Protein AF-A0A0A2F5P6-F1 (afdb_monomer)

Secondary structure (DSSP, 8-state):
-HHHHHHHHHHHHHHHTTT-S-HHHHHHHHHHHHHHHHHHHHHHHHIIIII---TTTTSTTSHHHHHHHHHHHHHHHHHHHHHHH--HHHIIIIIHHHHTT-GGGG-HHHHHHHHHHHHHHHHHH-

Organism: NCBI:txid111105

Structure (mmCIF, N/CA/C/O backbone):
data_AF-A0A0A2F5P6-F1
#
_entry.id   AF-A0A0A2F5P6-F1
#
loop_
_atom_site.group_PDB
_atom_site.id
_atom_site.type_symbol
_atom_site.label_atom_id
_atom_site.label_alt_id
_atom_site.label_comp_id
_atom_site.label_asym_id
_atom_site.label_entity_id
_atom_site.label_seq_id
_atom_site.pdbx_PDB_ins_code
_atom_site.Cartn_x
_atom_site.Cartn_y
_atom_site.Cartn_z
_atom_site.occupancy
_atom_site.B_iso_or_equiv
_atom_site.auth_seq_id
_atom_site.auth_comp_id
_atom_site.auth_asym_id
_atom_site.auth_atom_id
_atom_site.pdbx_PDB_model_num
ATOM 1 N N . MET A 1 1 ? -13.203 2.856 -4.573 1.00 58.22 1 MET A N 1
ATOM 2 C CA . MET A 1 1 ? -12.033 2.564 -3.707 1.00 58.22 1 MET A CA 1
ATOM 3 C C . MET A 1 1 ? -12.038 3.264 -2.343 1.00 58.22 1 MET A C 1
ATOM 5 O O . MET A 1 1 ? -11.834 2.561 -1.365 1.00 58.22 1 MET A O 1
ATOM 9 N N . LYS A 1 2 ? -12.298 4.583 -2.218 1.00 64.69 2 LYS A N 1
ATOM 10 C CA . LYS A 1 2 ? -12.203 5.312 -0.922 1.00 64.69 2 LYS A 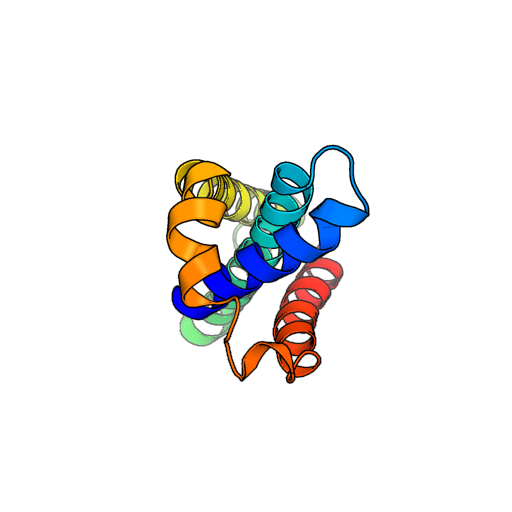CA 1
ATOM 11 C C . LYS A 1 2 ? -12.910 4.616 0.260 1.00 64.69 2 LYS A C 1
ATOM 13 O O . LYS A 1 2 ? -12.250 4.330 1.247 1.00 64.69 2 LYS A O 1
ATOM 18 N N . ARG A 1 3 ? -14.191 4.238 0.117 1.00 75.50 3 ARG A N 1
ATOM 19 C CA . ARG A 1 3 ? -14.954 3.530 1.173 1.00 75.50 3 ARG A CA 1
ATOM 20 C C . ARG A 1 3 ? -14.368 2.163 1.560 1.00 75.50 3 ARG A C 1
ATOM 22 O O . ARG A 1 3 ? -14.520 1.755 2.703 1.00 75.50 3 ARG A O 1
ATOM 29 N N . LEU A 1 4 ? -13.733 1.462 0.618 1.00 76.88 4 LEU A N 1
ATOM 30 C CA . LEU A 1 4 ? -13.140 0.144 0.855 1.00 76.88 4 LEU A CA 1
ATOM 31 C C . LEU A 1 4 ? -11.825 0.272 1.631 1.00 76.88 4 LEU A C 1
ATOM 33 O O . LEU A 1 4 ? -11.624 -0.453 2.594 1.00 76.88 4 LEU A O 1
ATOM 37 N N . ILE A 1 5 ? -10.980 1.244 1.272 1.00 79.81 5 ILE A N 1
ATOM 38 C CA . ILE A 1 5 ? -9.739 1.539 2.006 1.00 79.81 5 ILE A CA 1
ATOM 39 C C . ILE A 1 5 ? -10.064 2.057 3.414 1.00 79.81 5 ILE A C 1
ATOM 41 O O . ILE A 1 5 ? -9.478 1.581 4.377 1.00 79.81 5 ILE A O 1
ATOM 45 N N . ASP A 1 6 ? -11.043 2.961 3.550 1.00 84.31 6 ASP A N 1
ATOM 46 C CA . ASP A 1 6 ? -11.521 3.453 4.852 1.00 84.31 6 ASP A CA 1
ATOM 47 C C . ASP A 1 6 ? -11.985 2.297 5.759 1.00 84.31 6 ASP A C 1
ATOM 49 O O . ASP A 1 6 ? -11.660 2.249 6.945 1.00 84.31 6 ASP A O 1
ATOM 53 N N . TYR A 1 7 ? -12.714 1.334 5.185 1.00 82.88 7 TYR A N 1
ATOM 54 C CA . TYR A 1 7 ? -13.159 0.136 5.892 1.00 82.88 7 TYR A CA 1
ATOM 55 C C . TYR A 1 7 ? -11.990 -0.780 6.291 1.00 82.88 7 TYR A C 1
ATOM 57 O O . TYR A 1 7 ? -11.956 -1.257 7.424 1.00 82.88 7 TYR A O 1
ATOM 65 N N . ILE A 1 8 ? -11.021 -1.002 5.394 1.00 81.94 8 ILE A N 1
ATOM 66 C CA . ILE A 1 8 ? -9.819 -1.802 5.676 1.00 81.94 8 ILE A CA 1
ATOM 67 C C . ILE A 1 8 ? -9.015 -1.176 6.822 1.00 81.94 8 ILE A C 1
ATOM 69 O O . ILE A 1 8 ? -8.694 -1.879 7.777 1.00 81.94 8 ILE A O 1
ATOM 73 N N . VAL A 1 9 ? -8.761 0.138 6.785 1.00 84.94 9 VAL A N 1
ATOM 74 C CA . VAL A 1 9 ? -8.038 0.857 7.851 1.00 84.94 9 VAL A CA 1
ATOM 75 C C . VAL A 1 9 ? -8.750 0.707 9.190 1.00 84.94 9 VAL A C 1
ATOM 77 O O . VAL A 1 9 ? -8.115 0.355 10.180 1.00 84.94 9 VAL A O 1
ATOM 80 N N . TYR A 1 10 ? -10.069 0.923 9.224 1.00 86.62 10 TYR A N 1
ATOM 81 C CA . TYR A 1 10 ? -10.864 0.756 10.440 1.00 86.62 10 TYR A CA 1
ATOM 82 C C . TYR A 1 10 ? -10.760 -0.668 11.005 1.00 86.62 10 TYR A C 1
ATOM 84 O O . TYR A 1 10 ? -10.514 -0.851 12.197 1.00 86.62 10 TYR A O 1
ATOM 92 N N . ARG A 1 11 ? -10.904 -1.688 10.150 1.00 83.50 11 ARG A N 1
ATOM 93 C CA . ARG A 1 11 ? -10.817 -3.095 10.565 1.00 83.50 11 ARG A CA 1
ATOM 94 C C . ARG A 1 11 ? -9.434 -3.458 11.084 1.00 83.50 11 ARG A C 1
ATOM 96 O O . ARG A 1 11 ? -9.351 -4.118 12.114 1.00 83.50 11 ARG A O 1
ATOM 103 N N . LEU A 1 12 ? -8.377 -3.036 10.395 1.00 83.62 12 LEU A N 1
ATOM 104 C CA . LEU A 1 12 ? -7.001 -3.284 10.818 1.00 83.62 12 LEU A CA 1
ATOM 105 C C . LEU A 1 12 ? -6.709 -2.592 12.143 1.00 83.62 12 LEU A C 1
ATOM 107 O O . LEU A 1 12 ? -6.215 -3.242 13.054 1.00 83.62 12 LEU A O 1
ATOM 111 N N . TYR A 1 13 ? -7.088 -1.320 12.288 1.00 85.62 13 TYR A N 1
ATOM 112 C CA . TYR A 1 13 ? -6.917 -0.589 13.541 1.00 85.62 13 TYR A CA 1
ATOM 113 C C . TYR A 1 13 ? -7.623 -1.304 14.697 1.00 85.62 13 TYR A C 1
ATOM 115 O O . TYR A 1 13 ? -7.013 -1.520 15.737 1.00 85.62 13 TYR A O 1
ATOM 123 N N . ASN A 1 14 ? -8.865 -1.760 14.502 1.00 84.62 14 ASN A N 1
ATOM 124 C CA . ASN A 1 14 ? -9.596 -2.473 15.548 1.00 84.62 14 ASN A CA 1
ATOM 125 C C . ASN A 1 14 ? -8.982 -3.844 15.891 1.00 84.62 14 ASN A C 1
ATOM 127 O O . ASN A 1 14 ? -9.007 -4.253 17.045 1.00 84.62 14 ASN A O 1
ATOM 131 N N . ILE A 1 15 ? -8.412 -4.555 14.911 1.00 83.31 15 ILE A N 1
ATOM 132 C CA . ILE A 1 15 ? -7.694 -5.819 15.149 1.00 83.31 15 ILE A CA 1
ATOM 133 C C . ILE A 1 15 ? -6.395 -5.565 15.922 1.00 83.31 15 ILE A C 1
ATOM 135 O O . ILE A 1 15 ? -6.128 -6.250 16.908 1.00 83.31 15 ILE A O 1
ATOM 139 N N . TYR A 1 16 ? -5.596 -4.589 15.487 1.00 84.06 16 TYR A N 1
ATOM 140 C CA . TYR A 1 16 ? -4.304 -4.284 16.098 1.00 84.06 16 TYR A CA 1
ATOM 141 C C . TYR A 1 16 ? -4.438 -3.617 17.461 1.00 84.06 16 TYR A C 1
ATOM 143 O O . TYR A 1 16 ? -3.558 -3.794 18.294 1.00 84.06 16 TYR A O 1
ATOM 151 N N . ARG A 1 17 ? -5.551 -2.928 17.748 1.00 84.44 17 ARG A N 1
ATOM 152 C CA . ARG A 1 17 ? -5.812 -2.308 19.060 1.00 84.44 17 ARG A CA 1
ATOM 153 C C . ARG A 1 17 ? -5.717 -3.295 20.226 1.00 84.44 17 ARG A C 1
ATOM 155 O O . ARG A 1 17 ? -5.427 -2.885 21.341 1.00 84.44 17 ARG A O 1
ATOM 162 N N . HIS A 1 18 ? -5.952 -4.580 19.968 1.00 81.00 18 HIS A N 1
ATOM 163 C CA . HIS A 1 18 ? -5.885 -5.644 20.969 1.00 81.00 18 HIS A CA 1
ATOM 164 C C . HIS A 1 18 ? -4.596 -6.477 20.908 1.00 81.00 18 HIS A C 1
ATOM 166 O O . HIS A 1 18 ? -4.462 -7.421 21.680 1.00 81.00 18 HIS A O 1
ATOM 172 N N . LYS A 1 19 ? -3.685 -6.189 19.969 1.00 78.94 19 LYS A N 1
ATOM 173 C CA . LYS A 1 19 ? -2.503 -7.023 19.684 1.00 78.94 19 LYS A CA 1
ATOM 174 C C . LYS A 1 19 ? -1.182 -6.261 19.714 1.00 78.94 19 LYS A C 1
ATOM 176 O O . LYS A 1 19 ? -0.183 -6.849 20.102 1.00 78.94 19 LYS A O 1
ATOM 181 N N . ASP A 1 20 ? -1.187 -4.985 19.332 1.00 82.38 20 ASP A N 1
ATOM 182 C CA . ASP A 1 20 ? 0.019 -4.175 19.186 1.00 82.38 20 ASP A CA 1
ATOM 183 C C . ASP A 1 20 ? -0.002 -2.945 20.104 1.00 82.38 20 ASP A C 1
ATOM 185 O O . ASP A 1 20 ? -1.053 -2.316 20.261 1.00 82.38 20 ASP A O 1
ATOM 189 N N . PRO A 1 21 ? 1.164 -2.517 20.628 1.00 80.94 21 P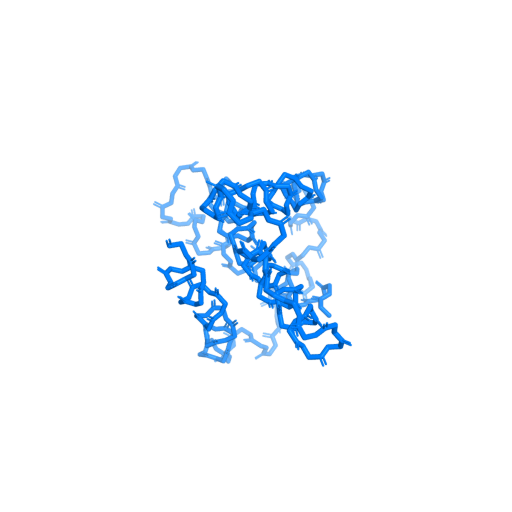RO A N 1
ATOM 190 C CA . PRO A 1 21 ? 1.286 -1.279 21.399 1.00 80.94 21 PRO A CA 1
ATOM 191 C C . PRO A 1 21 ? 1.065 -0.015 20.547 1.00 80.94 21 PRO A C 1
ATOM 193 O O . PRO A 1 21 ? 0.749 1.041 21.088 1.00 80.94 21 PRO A O 1
ATOM 196 N N . ALA A 1 22 ? 1.199 -0.105 19.216 1.00 86.75 22 ALA A N 1
ATOM 197 C CA . ALA A 1 22 ? 1.029 1.011 18.279 1.00 86.75 22 ALA A CA 1
ATOM 198 C C . ALA A 1 22 ? 0.055 0.661 17.129 1.00 86.75 22 ALA A C 1
ATOM 200 O O . ALA A 1 22 ? 0.454 0.577 15.963 1.00 86.75 22 ALA A O 1
ATOM 201 N N . PRO A 1 23 ? -1.250 0.492 17.412 1.00 85.00 23 PRO A N 1
ATOM 202 C CA . PRO A 1 23 ? -2.216 -0.055 16.455 1.00 85.00 23 PRO A CA 1
ATOM 203 C C . PRO A 1 23 ? -2.439 0.823 15.219 1.00 85.00 23 PRO A C 1
ATOM 205 O O . PRO A 1 23 ? -2.705 0.316 14.127 1.00 85.00 23 PRO A O 1
ATOM 208 N N . LEU A 1 24 ? -2.297 2.145 15.364 1.00 86.00 24 LEU A N 1
ATOM 209 C CA . LEU A 1 24 ? -2.354 3.081 14.242 1.00 86.00 24 LEU A CA 1
ATOM 210 C C . LEU A 1 24 ? -1.186 2.864 13.276 1.00 86.00 24 LEU A C 1
ATOM 212 O O . LEU A 1 24 ? -1.394 2.856 12.061 1.00 86.00 24 LEU A O 1
ATOM 216 N N . ALA A 1 25 ? 0.027 2.674 13.801 1.00 84.50 25 ALA A N 1
ATOM 217 C CA . ALA A 1 25 ? 1.217 2.469 12.985 1.00 84.50 25 ALA A CA 1
ATOM 218 C C . ALA A 1 25 ? 1.096 1.166 12.184 1.00 84.50 25 ALA A C 1
ATOM 220 O O . ALA A 1 25 ? 1.247 1.193 10.965 1.00 84.50 25 ALA A O 1
ATOM 221 N N . SER A 1 26 ? 0.695 0.065 12.829 1.00 85.00 26 SER A N 1
ATOM 222 C CA . SER A 1 26 ? 0.475 -1.223 12.158 1.00 85.00 26 SER A CA 1
ATOM 223 C C . SER A 1 26 ? -0.618 -1.141 11.085 1.00 85.00 26 SER A C 1
ATOM 225 O O . SER A 1 26 ? -0.413 -1.556 9.942 1.00 85.00 26 SER A O 1
ATOM 227 N N . ALA A 1 27 ? -1.772 -0.542 11.406 1.00 86.50 27 ALA A N 1
ATOM 228 C CA . ALA A 1 27 ? -2.886 -0.431 10.464 1.00 86.50 27 ALA A CA 1
ATOM 229 C C . ALA A 1 27 ? -2.547 0.444 9.248 1.00 86.50 27 ALA A C 1
ATOM 231 O O . ALA A 1 27 ? -2.898 0.106 8.112 1.00 86.50 27 ALA A O 1
ATOM 232 N N . THR A 1 28 ? -1.859 1.565 9.470 1.00 87.12 28 THR A N 1
ATOM 233 C CA . THR A 1 28 ? -1.447 2.469 8.390 1.00 87.12 28 THR A CA 1
ATOM 234 C C . THR A 1 28 ? -0.338 1.864 7.540 1.00 87.12 28 THR A C 1
ATOM 236 O O . THR A 1 28 ? -0.462 1.905 6.318 1.00 87.12 28 THR A O 1
ATOM 239 N N . ALA A 1 29 ? 0.674 1.231 8.140 1.00 87.19 29 ALA A N 1
ATOM 240 C CA . ALA A 1 29 ? 1.740 0.539 7.417 1.00 87.19 29 ALA A CA 1
ATOM 241 C C . ALA A 1 29 ? 1.184 -0.562 6.508 1.00 87.19 29 ALA A C 1
ATOM 243 O O . ALA A 1 29 ? 1.466 -0.575 5.309 1.00 87.19 29 ALA A O 1
ATOM 244 N N . PHE A 1 30 ? 0.312 -1.426 7.038 1.00 86.06 30 PHE A N 1
ATOM 245 C CA . PHE A 1 30 ? -0.323 -2.465 6.231 1.00 86.06 30 PHE A CA 1
ATOM 246 C C . PHE A 1 30 ? -1.161 -1.857 5.100 1.00 86.06 30 PHE A C 1
ATOM 248 O O . PHE A 1 30 ? -1.061 -2.276 3.951 1.00 86.06 30 PHE A O 1
ATOM 255 N N . THR A 1 31 ? -1.938 -0.810 5.386 1.00 86.94 31 THR A N 1
ATOM 256 C CA . THR A 1 31 ? -2.729 -0.120 4.355 1.00 86.94 31 THR A CA 1
ATOM 257 C C . THR A 1 31 ? -1.847 0.477 3.259 1.00 86.94 31 THR A C 1
ATOM 259 O O . THR A 1 31 ? -2.206 0.392 2.086 1.00 86.94 31 THR A O 1
ATOM 262 N N . ILE A 1 32 ? -0.698 1.059 3.612 1.00 89.00 32 ILE A N 1
ATOM 263 C CA . ILE A 1 32 ? 0.273 1.580 2.644 1.00 89.00 32 ILE A CA 1
ATOM 264 C C . ILE A 1 32 ? 0.755 0.452 1.743 1.00 89.00 32 ILE A C 1
ATOM 266 O O . ILE A 1 32 ? 0.678 0.602 0.530 1.00 89.00 32 ILE A O 1
ATOM 270 N N . ILE A 1 33 ? 1.170 -0.684 2.311 1.00 87.56 33 ILE A N 1
ATOM 271 C CA . ILE A 1 33 ? 1.615 -1.846 1.532 1.00 87.56 33 ILE A CA 1
ATOM 272 C C . ILE A 1 33 ? 0.525 -2.260 0.545 1.00 87.56 33 ILE A C 1
ATOM 274 O O . ILE A 1 33 ? 0.783 -2.296 -0.654 1.00 87.56 33 ILE A O 1
ATOM 278 N N . VAL A 1 34 ? -0.705 -2.490 1.008 1.00 85.38 34 VAL A N 1
ATOM 279 C CA . VAL A 1 34 ? -1.824 -2.919 0.150 1.00 85.38 34 VAL A CA 1
ATOM 280 C C . VAL A 1 34 ? -2.090 -1.934 -0.984 1.00 85.38 34 VAL A C 1
ATOM 282 O O . VAL A 1 34 ? -2.207 -2.321 -2.146 1.00 85.38 34 VAL A O 1
ATOM 285 N N . VAL A 1 35 ? -2.214 -0.651 -0.650 1.00 87.31 35 VAL A N 1
ATOM 286 C CA . VAL A 1 35 ? -2.584 0.379 -1.621 1.00 87.31 35 VAL A CA 1
ATOM 287 C C . VAL A 1 35 ? -1.456 0.589 -2.629 1.00 87.31 35 VAL A C 1
ATOM 289 O O . VAL A 1 35 ? -1.728 0.652 -3.825 1.00 87.31 35 VAL A O 1
ATOM 292 N N . SER A 1 36 ? -0.201 0.631 -2.178 1.00 89.38 36 SER A N 1
ATOM 293 C CA . SER A 1 36 ? 0.967 0.704 -3.060 1.00 89.38 36 SER A CA 1
ATOM 294 C C . SER A 1 36 ? 1.053 -0.512 -3.974 1.00 89.38 36 SER A C 1
ATOM 296 O O . SER A 1 36 ? 1.226 -0.339 -5.173 1.00 89.38 36 SER A O 1
ATOM 298 N N . SER A 1 37 ? 0.839 -1.720 -3.442 1.00 85.94 37 SER A N 1
ATOM 299 C CA . SER A 1 37 ? 0.802 -2.964 -4.226 1.00 85.94 37 SER A CA 1
ATOM 300 C C . SER A 1 37 ? -0.199 -2.877 -5.370 1.00 85.94 37 SER A C 1
ATOM 302 O O . SER A 1 37 ? 0.106 -3.219 -6.509 1.00 85.94 37 SER A O 1
ATOM 304 N N . PHE A 1 38 ? -1.394 -2.363 -5.075 1.00 87.00 38 PHE A N 1
ATOM 305 C CA . PHE A 1 38 ? -2.444 -2.198 -6.069 1.00 87.00 38 PHE A CA 1
ATOM 306 C C . PHE A 1 38 ? -2.064 -1.184 -7.156 1.00 87.00 38 PHE A C 1
ATOM 308 O O . PHE A 1 38 ? -2.308 -1.432 -8.334 1.00 87.00 38 PHE A O 1
ATOM 315 N N . TYR A 1 39 ? -1.443 -0.059 -6.784 1.00 89.19 39 TYR A N 1
ATOM 316 C CA . TYR A 1 39 ? -0.986 0.940 -7.754 1.00 89.19 39 TYR A CA 1
ATOM 317 C C . TYR A 1 39 ? 0.193 0.456 -8.600 1.00 89.19 39 TYR A C 1
ATOM 319 O O . TYR A 1 39 ? 0.192 0.704 -9.802 1.00 89.19 39 TYR A O 1
ATOM 327 N N . VAL A 1 40 ? 1.159 -0.250 -8.003 1.00 89.44 40 VAL A N 1
ATOM 328 C CA . VAL A 1 40 ? 2.288 -0.863 -8.721 1.00 89.44 40 VAL A CA 1
ATOM 329 C C . VAL A 1 40 ? 1.767 -1.882 -9.733 1.00 89.44 40 VAL A C 1
ATOM 331 O O . VAL A 1 40 ? 2.115 -1.806 -10.907 1.00 89.44 40 VAL A O 1
ATOM 334 N N . PHE A 1 41 ? 0.883 -2.792 -9.308 1.00 87.00 41 PHE A N 1
ATOM 335 C CA . PHE A 1 41 ? 0.284 -3.787 -10.199 1.00 87.00 41 PHE A CA 1
ATOM 336 C C . PHE A 1 41 ? -0.526 -3.136 -11.321 1.00 87.00 41 PHE A C 1
ATOM 338 O O . PHE A 1 41 ? -0.304 -3.424 -12.494 1.00 87.00 41 PHE A O 1
ATOM 345 N N . GLY A 1 42 ? -1.443 -2.228 -10.974 1.00 87.56 42 GLY A N 1
ATOM 346 C CA . GLY A 1 42 ? -2.289 -1.552 -11.951 1.00 87.56 42 GLY A CA 1
ATOM 347 C C . GLY A 1 42 ? -1.479 -0.737 -12.958 1.00 87.56 42 GLY A C 1
ATOM 348 O O . GLY A 1 42 ? -1.759 -0.796 -14.150 1.00 87.56 42 GLY A O 1
ATOM 349 N N . GLY A 1 43 ? -0.449 -0.019 -12.506 1.00 87.50 43 GLY A N 1
ATOM 350 C CA . GLY A 1 43 ? 0.414 0.757 -13.392 1.00 87.50 43 GLY A CA 1
ATOM 351 C C . GLY A 1 43 ? 1.269 -0.122 -14.305 1.00 87.50 43 GLY A C 1
ATOM 352 O O . GLY A 1 43 ? 1.315 0.135 -15.505 1.00 87.50 43 GLY A O 1
ATOM 353 N N . ALA A 1 44 ? 1.867 -1.197 -13.782 1.00 86.69 44 ALA A N 1
ATOM 354 C CA . ALA A 1 44 ? 2.602 -2.164 -14.598 1.00 86.69 44 ALA A CA 1
ATOM 355 C C . ALA A 1 44 ? 1.701 -2.842 -15.648 1.00 86.69 44 ALA A C 1
ATOM 357 O O . ALA A 1 44 ? 2.096 -2.996 -16.802 1.00 86.69 44 ALA A O 1
ATOM 358 N N . LEU A 1 45 ? 0.470 -3.198 -15.270 1.00 86.19 45 LEU A N 1
ATOM 359 C CA . LEU A 1 45 ? -0.513 -3.804 -16.167 1.00 86.19 45 LEU A CA 1
ATOM 360 C C . LEU A 1 45 ? -0.974 -2.827 -17.258 1.00 86.19 45 LEU A C 1
ATOM 362 O O . LEU A 1 45 ? -1.065 -3.215 -18.418 1.00 86.19 45 LEU A O 1
ATOM 366 N N . ILE A 1 46 ? -1.199 -1.554 -16.920 1.00 89.12 46 ILE A N 1
ATOM 367 C CA . ILE A 1 46 ? -1.525 -0.506 -17.901 1.00 89.12 46 ILE A CA 1
ATOM 368 C C . ILE A 1 46 ? -0.371 -0.307 -18.888 1.00 89.12 46 ILE A C 1
ATOM 370 O O . ILE A 1 46 ? -0.613 -0.279 -20.093 1.00 89.12 46 ILE A O 1
ATOM 374 N N . LEU A 1 47 ? 0.873 -0.215 -18.404 1.00 88.12 47 LEU A N 1
ATOM 375 C CA . LEU A 1 47 ? 2.052 -0.110 -19.271 1.00 88.12 47 LEU A CA 1
ATOM 376 C C . LEU A 1 47 ? 2.128 -1.285 -20.249 1.00 88.12 47 LEU A C 1
ATOM 378 O O . LEU A 1 47 ? 2.303 -1.084 -21.451 1.00 88.12 47 LEU A O 1
ATOM 382 N N . ARG A 1 48 ? 1.897 -2.504 -19.754 1.00 86.38 48 ARG A N 1
ATOM 383 C CA . ARG A 1 48 ? 1.942 -3.702 -20.589 1.00 86.38 48 ARG A CA 1
ATOM 384 C C . ARG A 1 48 ? 0.806 -3.765 -21.610 1.00 86.38 48 ARG A C 1
ATOM 386 O O . ARG A 1 48 ? 1.057 -4.153 -22.741 1.00 86.38 48 ARG A O 1
ATOM 393 N N . ILE A 1 49 ? -0.422 -3.406 -21.238 1.00 88.44 49 ILE A N 1
ATOM 394 C CA . ILE A 1 49 ? -1.589 -3.527 -22.128 1.00 88.44 49 ILE A CA 1
ATOM 395 C C . ILE A 1 49 ? -1.623 -2.415 -23.176 1.00 88.44 49 ILE A C 1
ATOM 397 O O . ILE A 1 49 ? -1.869 -2.691 -24.345 1.00 88.44 49 ILE A O 1
ATOM 401 N N . PHE A 1 50 ? -1.404 -1.164 -22.770 1.00 92.44 50 PHE A N 1
ATOM 402 C CA . PHE A 1 50 ? -1.605 -0.014 -23.656 1.00 92.44 50 PHE A CA 1
ATOM 403 C C . PHE A 1 50 ? -0.351 0.376 -24.428 1.00 92.44 50 PHE A C 1
ATOM 405 O O . PHE A 1 50 ? -0.456 0.851 -25.554 1.00 92.44 50 PHE A O 1
ATOM 412 N N . PHE A 1 51 ? 0.824 0.185 -23.830 1.00 87.12 51 PHE A N 1
ATOM 413 C CA . PHE A 1 51 ? 2.089 0.613 -24.423 1.00 87.12 51 PHE A CA 1
ATOM 414 C C . PHE A 1 51 ? 2.962 -0.567 -24.857 1.00 87.12 51 PHE A C 1
ATOM 416 O O . PHE A 1 51 ? 3.962 -0.349 -25.526 1.00 87.12 51 PHE A O 1
ATOM 423 N N . ASN A 1 52 ? 2.595 -1.808 -24.503 1.00 88.44 52 ASN A N 1
ATOM 424 C CA . ASN A 1 52 ? 3.401 -3.014 -24.720 1.00 88.44 52 ASN A CA 1
ATOM 425 C C . ASN A 1 52 ? 4.846 -2.894 -24.194 1.00 88.44 52 ASN A C 1
ATOM 427 O O . ASN A 1 52 ? 5.754 -3.549 -24.694 1.00 88.44 52 ASN A O 1
ATOM 431 N N . VAL A 1 53 ? 5.046 -2.072 -23.161 1.00 85.88 53 VAL A N 1
ATOM 432 C CA . VAL A 1 53 ? 6.343 -1.840 -22.512 1.00 85.88 53 VAL A CA 1
ATOM 433 C C . VAL A 1 53 ? 6.294 -2.401 -21.098 1.00 85.88 53 VAL A C 1
ATOM 435 O O . VAL A 1 53 ? 5.292 -2.255 -20.392 1.00 85.88 53 VAL A O 1
ATOM 438 N N . SER A 1 54 ? 7.378 -3.038 -20.657 1.00 84.62 54 SER A N 1
ATOM 439 C CA . SER A 1 54 ? 7.573 -3.383 -19.247 1.00 84.62 54 SER A CA 1
ATOM 440 C C . SER A 1 54 ? 8.460 -2.362 -18.529 1.00 84.62 54 SER A C 1
ATOM 442 O O . SER A 1 54 ? 9.349 -1.754 -19.115 1.00 84.62 54 SER A O 1
ATOM 444 N N . VAL A 1 55 ? 8.270 -2.192 -17.216 1.00 82.31 55 VAL A N 1
ATOM 445 C CA . VAL A 1 55 ? 9.106 -1.280 -16.402 1.00 82.31 55 VAL A CA 1
ATOM 446 C C . VAL A 1 55 ? 10.599 -1.645 -16.477 1.00 82.31 55 VAL A C 1
ATOM 448 O O . VAL A 1 55 ? 11.459 -0.775 -16.362 1.00 82.31 55 VAL A O 1
ATOM 451 N N . ARG A 1 56 ? 10.913 -2.926 -16.706 1.00 83.00 56 ARG A N 1
ATOM 452 C CA . ARG A 1 56 ? 12.286 -3.425 -16.872 1.00 83.00 56 ARG A CA 1
ATOM 453 C C . ARG A 1 56 ? 12.912 -2.984 -18.197 1.00 83.00 56 ARG A C 1
ATOM 455 O O . ARG A 1 56 ? 14.118 -2.795 -18.248 1.00 83.00 56 ARG A O 1
ATOM 462 N N . GLU A 1 57 ? 12.105 -2.791 -19.235 1.00 83.69 57 GLU A N 1
ATOM 463 C CA . GLU A 1 57 ? 12.558 -2.371 -20.568 1.00 83.69 57 GLU A CA 1
ATOM 464 C C . GLU A 1 57 ? 12.845 -0.864 -20.654 1.00 83.69 57 GLU A C 1
ATOM 466 O O . GLU A 1 57 ? 13.507 -0.426 -21.587 1.00 83.69 57 GLU A O 1
ATOM 471 N N . ILE A 1 58 ? 12.398 -0.068 -19.674 1.00 83.50 58 ILE A N 1
ATOM 472 C CA . ILE A 1 58 ? 12.627 1.389 -19.642 1.00 83.50 58 ILE A CA 1
ATOM 473 C C . ILE A 1 58 ? 14.121 1.728 -19.519 1.00 83.50 58 ILE A C 1
ATOM 475 O O . ILE A 1 58 ? 14.574 2.722 -20.078 1.00 83.50 58 ILE A O 1
ATOM 479 N N . ASN A 1 59 ? 14.886 0.916 -18.783 1.00 84.69 59 ASN A N 1
ATOM 480 C CA . ASN A 1 59 ? 16.342 1.032 -18.714 1.00 84.69 59 ASN A CA 1
ATOM 481 C C . ASN A 1 59 ? 16.956 -0.370 -18.854 1.00 84.69 59 ASN A C 1
ATOM 483 O O . ASN A 1 59 ? 17.042 -1.091 -17.853 1.00 84.69 59 ASN A O 1
ATOM 487 N N . PRO A 1 60 ? 17.346 -0.769 -20.074 1.00 82.81 60 PRO A N 1
ATOM 488 C CA . PRO A 1 60 ? 17.861 -2.108 -20.339 1.00 82.81 60 PRO A CA 1
ATOM 489 C C . PRO A 1 60 ? 19.210 -2.379 -19.658 1.00 82.81 60 PRO A C 1
ATOM 491 O O . PRO A 1 60 ? 19.490 -3.532 -19.336 1.00 82.81 60 PRO A O 1
ATOM 494 N N . ASP A 1 61 ? 20.000 -1.343 -19.362 1.00 89.00 61 ASP A N 1
ATOM 495 C CA . ASP A 1 61 ? 21.303 -1.480 -18.697 1.00 89.00 61 ASP A CA 1
ATOM 496 C C . ASP A 1 61 ? 21.158 -1.758 -17.192 1.00 89.00 61 ASP A C 1
ATOM 498 O O . ASP A 1 61 ? 22.010 -2.392 -16.568 1.00 89.00 61 ASP A O 1
ATOM 502 N N . ALA A 1 62 ? 20.052 -1.306 -16.590 1.00 87.94 62 ALA A N 1
ATOM 503 C CA . ALA A 1 62 ? 19.773 -1.467 -15.165 1.00 87.94 62 ALA A CA 1
ATOM 504 C C . ALA A 1 62 ? 18.288 -1.800 -14.893 1.00 87.94 62 ALA A C 1
ATOM 506 O O . ALA A 1 62 ? 17.588 -1.054 -14.195 1.00 87.94 62 ALA A O 1
ATOM 507 N N . PRO A 1 63 ? 17.786 -2.957 -15.361 1.00 83.75 63 PRO A N 1
ATOM 508 C CA . PRO A 1 63 ? 16.356 -3.276 -15.346 1.00 83.75 63 PRO A CA 1
ATOM 509 C C . PRO A 1 63 ? 15.784 -3.385 -13.926 1.00 83.75 63 PRO A C 1
ATOM 511 O O . PRO A 1 63 ? 14.642 -3.000 -13.670 1.00 83.75 63 PRO A O 1
ATOM 514 N N . ARG A 1 64 ? 16.585 -3.874 -12.968 1.00 85.25 64 ARG A N 1
ATOM 515 C CA . ARG A 1 64 ? 16.195 -3.955 -11.548 1.00 85.25 64 ARG A CA 1
ATOM 516 C C . ARG A 1 64 ? 16.102 -2.576 -10.897 1.00 85.25 64 ARG A C 1
ATOM 518 O O . ARG A 1 64 ? 15.213 -2.349 -10.082 1.00 85.25 64 ARG A O 1
ATOM 525 N N . LEU A 1 65 ? 16.989 -1.655 -11.271 1.00 87.94 65 LEU A N 1
ATOM 526 C CA . LEU A 1 65 ? 17.019 -0.303 -10.720 1.00 87.94 65 LEU A CA 1
ATOM 527 C C . LEU A 1 65 ? 15.777 0.490 -11.146 1.00 87.94 65 LEU A C 1
ATOM 529 O O . LEU A 1 65 ? 15.148 1.125 -10.305 1.00 87.94 65 LEU A O 1
ATOM 533 N N . SER A 1 66 ? 15.349 0.360 -12.404 1.00 85.75 66 SER A N 1
ATOM 534 C CA . SER A 1 66 ? 14.087 0.941 -12.888 1.00 85.75 66 SER A CA 1
ATOM 535 C C . SER A 1 66 ? 12.869 0.441 -12.122 1.00 85.75 66 SER A C 1
ATOM 537 O O . SER A 1 66 ? 12.016 1.236 -11.724 1.00 85.75 66 SER A O 1
ATOM 539 N N . VAL A 1 67 ? 12.798 -0.869 -11.862 1.00 87.25 67 VAL A N 1
ATOM 540 C CA . VAL A 1 67 ? 11.709 -1.451 -11.067 1.00 87.25 67 VAL A CA 1
ATOM 541 C C . VAL A 1 67 ? 11.730 -0.915 -9.638 1.00 87.25 67 VAL A C 1
ATOM 543 O O . VAL A 1 67 ? 10.685 -0.505 -9.135 1.00 87.25 67 VAL A O 1
ATOM 546 N N . LEU A 1 68 ? 12.900 -0.863 -8.996 1.00 88.31 68 LEU A N 1
ATOM 547 C CA . LEU A 1 68 ? 13.027 -0.323 -7.644 1.00 88.31 68 LEU A CA 1
ATOM 548 C C . LEU A 1 68 ? 12.593 1.141 -7.585 1.00 88.31 68 LEU A C 1
ATOM 550 O O . LEU A 1 68 ? 11.762 1.480 -6.749 1.00 88.31 68 LEU A O 1
ATOM 554 N N . ILE A 1 69 ? 13.084 1.994 -8.489 1.00 90.50 69 ILE A N 1
ATOM 555 C CA . ILE A 1 69 ? 12.702 3.413 -8.547 1.00 90.50 69 ILE A CA 1
ATOM 556 C C . ILE A 1 69 ? 11.188 3.553 -8.713 1.00 90.50 69 ILE A C 1
ATOM 558 O O . ILE A 1 69 ? 10.559 4.318 -7.981 1.00 90.50 69 ILE A O 1
ATOM 562 N N . TYR A 1 70 ? 10.593 2.782 -9.625 1.00 89.38 70 TYR A N 1
ATOM 563 C CA . TYR A 1 70 ? 9.151 2.784 -9.842 1.00 89.38 70 TYR A CA 1
ATOM 564 C C . TYR A 1 70 ? 8.377 2.412 -8.570 1.00 89.38 70 TYR A C 1
ATOM 566 O O . TYR A 1 70 ? 7.477 3.144 -8.149 1.00 89.38 70 TYR A O 1
ATOM 574 N N . VAL A 1 71 ? 8.757 1.311 -7.916 1.00 90.12 71 VAL A N 1
ATOM 575 C CA . VAL A 1 71 ? 8.122 0.852 -6.675 1.00 90.12 71 VAL A CA 1
ATOM 576 C C . VAL A 1 71 ? 8.292 1.893 -5.566 1.00 90.12 71 VAL A C 1
ATOM 578 O O . VAL A 1 71 ? 7.301 2.291 -4.954 1.00 90.12 71 VAL A O 1
ATOM 581 N N . PHE A 1 72 ? 9.507 2.399 -5.337 1.00 91.94 72 PHE A N 1
ATOM 582 C CA . PHE A 1 72 ? 9.782 3.408 -4.311 1.00 91.94 72 PHE A CA 1
ATOM 583 C C . PHE A 1 72 ? 8.975 4.689 -4.526 1.00 91.94 72 PHE A C 1
ATOM 585 O O . PHE A 1 72 ? 8.408 5.222 -3.570 1.00 91.94 72 PHE A O 1
ATOM 592 N N . PHE A 1 73 ? 8.863 5.157 -5.769 1.00 93.00 73 PHE A N 1
ATOM 593 C CA . PHE A 1 73 ? 8.101 6.358 -6.095 1.00 93.00 73 PHE A CA 1
ATOM 594 C C . PHE A 1 73 ? 6.609 6.192 -5.777 1.00 93.00 73 PHE A C 1
ATOM 596 O O . PHE A 1 73 ? 6.004 7.051 -5.126 1.00 93.00 73 PHE A O 1
ATOM 603 N N . VAL A 1 74 ? 6.018 5.052 -6.153 1.00 93.00 74 VAL A N 1
ATOM 604 C CA . VAL A 1 74 ? 4.622 4.736 -5.816 1.00 93.00 74 VAL A CA 1
ATOM 605 C C . VAL A 1 74 ? 4.434 4.654 -4.299 1.00 93.00 74 VAL A C 1
ATOM 607 O O . VAL A 1 74 ? 3.506 5.265 -3.760 1.00 93.00 74 VAL A O 1
ATOM 610 N N . PHE A 1 75 ? 5.331 3.957 -3.596 1.00 91.69 75 PHE A N 1
ATOM 611 C CA . PHE A 1 75 ? 5.276 3.828 -2.141 1.00 91.69 75 PHE A CA 1
ATOM 612 C C . PHE A 1 75 ? 5.370 5.181 -1.431 1.00 91.69 75 PHE A C 1
ATOM 614 O O . PHE A 1 75 ? 4.585 5.428 -0.517 1.00 91.69 75 PHE A O 1
ATOM 621 N N . ALA A 1 76 ? 6.256 6.078 -1.866 1.00 92.50 76 ALA A N 1
ATOM 622 C CA . ALA A 1 76 ? 6.406 7.409 -1.281 1.00 92.50 76 ALA A CA 1
ATOM 623 C C . ALA A 1 76 ? 5.124 8.252 -1.420 1.00 92.50 76 ALA A C 1
ATOM 625 O O . ALA A 1 76 ? 4.653 8.850 -0.446 1.00 92.50 76 ALA A O 1
ATOM 626 N N . ILE A 1 77 ? 4.503 8.249 -2.606 1.00 93.62 77 ILE A N 1
ATOM 627 C CA . ILE A 1 77 ? 3.253 8.983 -2.858 1.00 93.62 77 ILE A CA 1
ATOM 628 C C . ILE A 1 77 ? 2.112 8.436 -1.997 1.00 93.62 77 ILE A C 1
ATOM 630 O O . ILE A 1 77 ? 1.350 9.200 -1.391 1.00 93.62 77 ILE A O 1
ATOM 634 N N . VAL A 1 78 ? 1.968 7.110 -1.943 1.00 92.44 78 VAL A N 1
ATOM 635 C CA . VAL A 1 78 ? 0.921 6.461 -1.149 1.00 92.44 78 VAL A CA 1
ATOM 636 C C . VAL A 1 78 ? 1.151 6.707 0.338 1.00 92.44 78 VAL A C 1
ATOM 638 O O . VAL A 1 78 ? 0.209 7.105 1.023 1.00 92.44 78 VAL A O 1
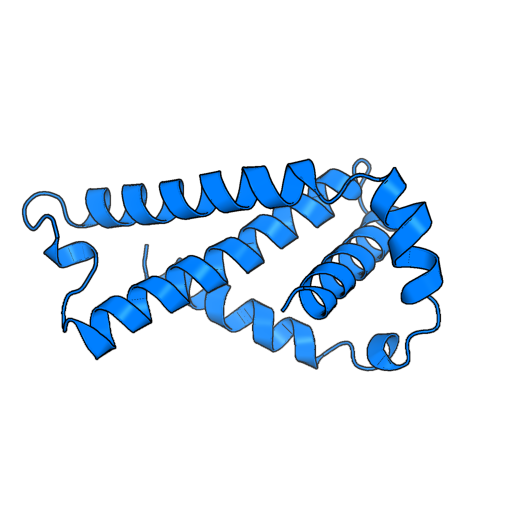ATOM 641 N N . TYR A 1 79 ? 2.385 6.554 0.824 1.00 91.81 79 TYR A N 1
ATOM 642 C CA . TYR A 1 79 ? 2.767 6.838 2.207 1.00 91.81 79 TYR A CA 1
ATOM 643 C C . TYR A 1 79 ? 2.310 8.234 2.629 1.00 91.81 79 TYR A C 1
ATOM 645 O O . TYR A 1 79 ? 1.578 8.375 3.612 1.00 91.81 79 TYR A O 1
ATOM 653 N N . TRP A 1 80 ? 2.659 9.257 1.841 1.00 93.25 80 TRP A N 1
ATOM 654 C CA . TRP A 1 80 ? 2.281 10.638 2.130 1.00 93.25 80 TRP A CA 1
ATOM 655 C C . TRP A 1 80 ? 0.760 10.815 2.212 1.00 93.25 80 TRP A C 1
ATOM 657 O O . TRP A 1 80 ? 0.238 11.416 3.155 1.00 93.25 80 TRP A O 1
ATOM 667 N N . ARG A 1 81 ? 0.020 10.241 1.255 1.00 89.81 81 ARG A N 1
ATOM 668 C CA . ARG A 1 81 ? -1.449 10.329 1.211 1.00 89.81 81 ARG A CA 1
ATOM 669 C C . ARG A 1 81 ? -2.126 9.615 2.381 1.00 89.81 81 ARG A C 1
ATOM 671 O O . ARG A 1 81 ? -3.079 10.158 2.939 1.00 89.81 81 ARG A O 1
ATOM 678 N N . ILE A 1 82 ? -1.672 8.413 2.739 1.00 88.88 82 ILE A N 1
ATOM 679 C CA . ILE A 1 82 ? -2.252 7.627 3.837 1.00 88.88 82 ILE A CA 1
ATOM 680 C C . ILE A 1 82 ? -1.940 8.297 5.176 1.00 88.88 82 ILE A C 1
ATOM 682 O O . ILE A 1 82 ? -2.869 8.546 5.945 1.00 88.88 82 ILE A O 1
ATOM 686 N N . LYS A 1 83 ? -0.678 8.670 5.423 1.00 87.44 83 LYS A N 1
ATOM 687 C CA . LYS A 1 83 ? -0.259 9.305 6.680 1.00 87.44 83 LYS A CA 1
ATOM 688 C C . LYS A 1 83 ? -0.981 10.629 6.926 1.00 87.44 83 LYS A C 1
ATOM 690 O O . LYS A 1 83 ? -1.417 10.886 8.042 1.00 87.44 83 LYS A O 1
ATOM 695 N N . LYS A 1 84 ? -1.169 11.447 5.883 1.00 88.75 84 LYS A N 1
ATOM 696 C CA . LYS A 1 84 ? -1.904 12.717 5.992 1.00 88.75 84 LYS A CA 1
ATOM 697 C C . LYS A 1 84 ? -3.391 12.519 6.313 1.00 88.75 84 LYS A C 1
ATOM 699 O O . LYS A 1 84 ? -3.989 13.373 6.958 1.00 88.75 84 LYS A O 1
ATOM 704 N N . LYS A 1 85 ? -4.006 11.432 5.832 1.00 86.31 85 LYS A N 1
ATOM 705 C CA . LYS A 1 85 ? -5.456 11.212 5.942 1.00 86.31 85 LYS A CA 1
ATOM 706 C C . LYS A 1 85 ? -5.863 10.470 7.216 1.00 86.31 85 LYS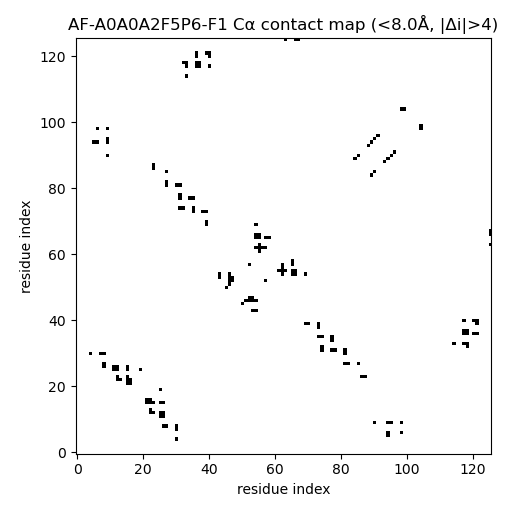 A C 1
ATOM 708 O O . LYS A 1 85 ? -6.847 10.848 7.843 1.00 86.31 85 LYS A O 1
ATOM 713 N N . TYR A 1 86 ? -5.170 9.387 7.561 1.00 85.75 86 TYR A N 1
ATOM 714 C CA . TYR A 1 86 ? -5.604 8.478 8.623 1.00 85.75 86 TYR A CA 1
ATOM 715 C C . TYR A 1 86 ? -4.876 8.775 9.929 1.00 85.75 86 TYR A C 1
ATOM 717 O O . TYR A 1 86 ? -3.873 8.151 10.263 1.00 85.75 86 TYR A O 1
ATOM 725 N N . THR A 1 87 ? -5.417 9.736 10.669 1.00 86.06 87 THR A N 1
ATOM 726 C CA . THR A 1 87 ? -5.047 10.001 12.061 1.00 86.06 87 THR A CA 1
ATOM 727 C C . THR A 1 87 ? -5.940 9.200 13.001 1.00 86.06 87 THR A C 1
ATOM 729 O O . THR A 1 87 ? -7.067 8.846 12.649 1.00 86.06 87 THR A O 1
ATOM 732 N N . GLU A 1 88 ? -5.481 8.953 14.227 1.00 82.50 88 GLU A N 1
ATOM 733 C CA . GLU A 1 88 ? -6.299 8.290 15.250 1.00 82.50 88 GLU A CA 1
ATOM 734 C C . GLU A 1 88 ? -7.635 9.012 15.472 1.00 82.50 88 GLU A C 1
ATOM 736 O O . GLU A 1 88 ? -8.695 8.385 15.492 1.00 82.50 88 GLU A O 1
ATOM 741 N N . MET A 1 89 ? -7.607 10.350 15.504 1.00 85.06 89 MET A N 1
ATOM 742 C CA . MET A 1 89 ? -8.818 11.157 15.630 1.00 85.06 89 MET A CA 1
ATOM 743 C C . MET A 1 89 ? -9.787 10.937 14.456 1.00 85.06 89 MET A C 1
ATOM 745 O O . MET A 1 89 ? -10.992 10.841 14.683 1.00 85.06 89 MET A O 1
ATOM 749 N N . TYR A 1 90 ? -9.292 10.817 13.219 1.00 85.38 90 TYR A N 1
ATOM 750 C CA . TYR A 1 90 ? -10.138 10.529 12.057 1.00 85.38 90 TYR A CA 1
ATOM 751 C C . TYR A 1 90 ? -10.768 9.134 12.141 1.00 85.38 90 TYR A C 1
ATOM 753 O O . TYR A 1 90 ? -11.954 8.968 11.848 1.00 85.38 90 TYR A O 1
ATOM 761 N N . ILE A 1 91 ? -10.006 8.130 12.586 1.00 83.56 91 ILE A N 1
ATOM 762 C CA . ILE A 1 91 ? -10.526 6.769 12.751 1.00 83.56 91 ILE A CA 1
ATOM 763 C C . ILE A 1 91 ? -11.648 6.761 13.793 1.00 83.56 91 ILE A C 1
ATOM 765 O O . ILE A 1 91 ? -12.753 6.310 13.494 1.00 83.56 91 ILE A O 1
ATOM 769 N N . ILE A 1 92 ? -11.400 7.325 14.976 1.00 83.75 92 ILE A N 1
ATOM 770 C CA . ILE A 1 92 ? -12.357 7.301 16.085 1.00 83.75 92 ILE A CA 1
ATOM 771 C C . ILE A 1 92 ? -13.599 8.143 15.771 1.00 83.75 92 ILE A C 1
ATOM 773 O O . ILE A 1 92 ? -14.719 7.665 15.941 1.00 83.75 92 ILE A O 1
ATOM 777 N N . LYS A 1 93 ? -13.430 9.381 15.287 1.00 85.31 93 LYS A N 1
ATOM 778 C CA . LYS A 1 93 ? -14.557 10.307 15.088 1.00 85.31 93 LYS A CA 1
ATOM 779 C C . LYS A 1 93 ? -15.328 10.071 13.793 1.00 85.31 93 LYS A C 1
ATOM 781 O O . LYS A 1 93 ? -16.517 10.362 13.746 1.00 85.31 93 LYS A O 1
ATOM 786 N N . SER A 1 94 ? -14.681 9.587 12.731 1.00 86.81 94 SER A N 1
ATOM 787 C CA . SER A 1 94 ? -15.315 9.480 11.408 1.00 86.81 94 SER A CA 1
ATOM 788 C C . SER A 1 94 ? -15.545 8.042 10.948 1.00 86.81 94 SER A C 1
ATOM 790 O O . SER A 1 94 ? -16.568 7.773 10.316 1.00 86.81 94 SER A O 1
ATOM 792 N N . LEU A 1 95 ? -14.626 7.111 11.230 1.00 85.12 95 LEU A N 1
ATOM 793 C CA . LEU A 1 95 ? -14.737 5.732 10.738 1.00 85.12 95 LEU A CA 1
ATOM 794 C C . LEU A 1 95 ? -15.536 4.830 11.681 1.00 85.12 95 LEU A C 1
ATOM 796 O O . LEU A 1 95 ? -16.399 4.094 11.202 1.00 85.12 95 LEU A O 1
ATOM 800 N N . THR A 1 96 ? -15.308 4.914 12.994 1.00 83.81 96 THR A N 1
ATOM 801 C CA . THR A 1 96 ? -16.028 4.112 13.999 1.00 83.81 96 THR A CA 1
ATOM 802 C C . THR A 1 96 ? -17.550 4.228 13.888 1.00 83.81 96 THR A C 1
ATOM 804 O O . THR A 1 96 ? -18.176 3.202 13.614 1.00 83.81 96 THR A O 1
ATOM 807 N N . PRO A 1 97 ? -18.176 5.423 13.962 1.00 85.12 97 PRO A N 1
ATOM 808 C CA . PRO A 1 97 ? -19.639 5.524 13.891 1.00 85.12 97 PRO A CA 1
ATOM 809 C C . PRO A 1 97 ? -20.204 5.023 12.554 1.00 85.12 97 PRO A C 1
ATOM 811 O O . PRO A 1 97 ? -21.350 4.588 12.467 1.00 85.12 97 PRO A O 1
ATOM 814 N N . ARG A 1 98 ? -19.390 5.058 11.493 1.00 83.69 98 ARG A N 1
ATOM 815 C CA . ARG A 1 98 ? -19.789 4.646 10.149 1.00 83.69 98 ARG A CA 1
ATOM 816 C C . ARG A 1 98 ? -19.742 3.133 9.947 1.00 83.69 98 ARG A C 1
ATOM 818 O O . ARG A 1 98 ? -20.530 2.604 9.164 1.00 83.69 98 ARG A O 1
ATOM 825 N N . PHE A 1 99 ? -18.798 2.446 10.590 1.00 84.50 99 PHE A N 1
ATOM 826 C CA . PHE A 1 99 ? -18.488 1.047 10.2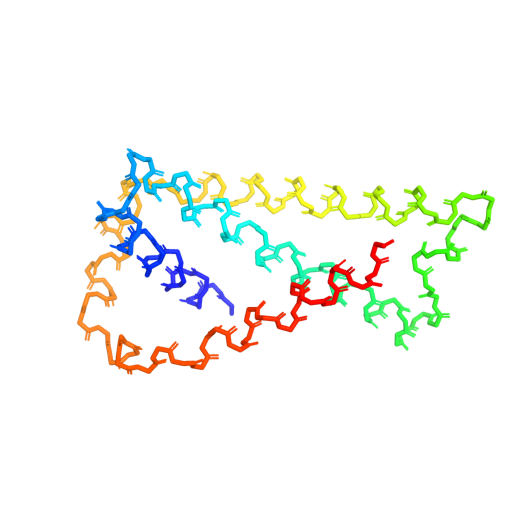87 1.00 84.50 99 PHE A CA 1
ATOM 827 C C . PHE A 1 99 ? -18.688 0.071 11.446 1.00 84.50 99 PHE A C 1
ATOM 829 O O . PHE A 1 99 ? -18.730 -1.132 11.190 1.00 84.50 99 PHE A O 1
ATOM 836 N N . GLU A 1 100 ? -18.895 0.540 12.675 1.00 80.62 100 GLU A N 1
ATOM 837 C CA . GLU A 1 100 ? -19.127 -0.310 13.849 1.00 80.62 100 GLU A CA 1
ATOM 838 C C . GLU A 1 100 ? -20.303 -1.282 13.645 1.00 80.62 100 GLU A C 1
ATOM 840 O O . GLU A 1 100 ? -20.161 -2.492 13.827 1.00 80.62 100 GLU A O 1
ATOM 845 N N . LYS A 1 101 ? -21.434 -0.788 13.125 1.00 79.44 101 LYS A N 1
ATOM 846 C CA . LYS A 1 101 ? -22.639 -1.596 12.841 1.00 79.44 101 LYS A CA 1
ATOM 847 C C . LYS A 1 101 ? -22.728 -2.096 11.392 1.00 79.44 101 LYS A C 1
ATOM 849 O O . LYS A 1 101 ? -23.786 -2.528 10.934 1.00 79.44 101 LYS A O 1
ATOM 854 N N . SER A 1 102 ? -21.637 -2.025 10.630 1.00 76.00 102 SER A N 1
ATOM 855 C CA . SER A 1 102 ? -21.647 -2.374 9.207 1.00 76.00 102 SER A CA 1
ATOM 856 C C . SER A 1 102 ? -21.921 -3.864 8.975 1.00 76.00 102 SER A C 1
ATOM 858 O O . SER A 1 102 ? -21.223 -4.727 9.508 1.00 76.00 102 SER A O 1
ATOM 860 N N . LYS A 1 103 ? -22.868 -4.189 8.079 1.00 69.94 103 LYS A N 1
ATOM 861 C CA . LYS A 1 103 ? -23.157 -5.574 7.640 1.00 69.94 103 LYS A CA 1
ATOM 862 C C . LYS A 1 103 ? -21.929 -6.277 7.036 1.00 69.94 103 LYS A C 1
ATOM 864 O O . LYS A 1 103 ? -21.846 -7.504 7.052 1.00 69.94 103 LYS A O 1
ATOM 869 N N . TYR A 1 104 ? -20.958 -5.509 6.538 1.00 66.00 104 TYR A N 1
ATOM 870 C CA . TYR A 1 104 ? -19.710 -6.032 5.980 1.00 66.00 104 TYR A CA 1
ATOM 871 C C . TYR A 1 104 ? -18.767 -6.601 7.048 1.00 66.00 104 TYR A C 1
ATOM 873 O O . TYR A 1 104 ? -17.928 -7.437 6.711 1.00 66.00 104 TYR A O 1
ATOM 881 N N . ASN A 1 105 ? -18.971 -6.271 8.333 1.00 64.31 105 ASN A N 1
ATOM 882 C CA . ASN A 1 105 ? -18.175 -6.822 9.432 1.00 64.31 105 ASN A CA 1
ATOM 883 C C . ASN A 1 105 ? -18.273 -8.348 9.550 1.00 64.31 105 ASN A C 1
ATOM 885 O O . ASN A 1 105 ? -17.344 -8.955 10.079 1.00 64.31 105 ASN A O 1
ATOM 889 N N . LYS A 1 106 ? -19.354 -8.956 9.033 1.00 63.88 106 LYS A N 1
ATOM 890 C CA . LYS A 1 106 ? -19.565 -10.413 8.990 1.00 63.88 106 LYS A CA 1
ATOM 891 C C . LYS A 1 106 ? -18.953 -11.088 7.748 1.00 63.88 106 LYS A C 1
ATOM 893 O O . LYS A 1 106 ? -18.716 -12.289 7.766 1.00 63.88 106 LYS A O 1
ATOM 898 N N . LYS A 1 107 ? -18.647 -10.345 6.675 1.00 60.62 107 LYS A N 1
ATOM 899 C CA . LYS A 1 107 ? -18.125 -10.879 5.394 1.00 60.62 107 LYS A CA 1
ATOM 900 C C . LYS A 1 107 ? -16.594 -10.769 5.298 1.00 60.62 107 LYS A C 1
ATOM 902 O O . LYS A 1 107 ? -16.046 -10.239 4.335 1.00 60.62 107 LYS A O 1
ATOM 907 N N . ILE A 1 108 ? -15.897 -11.270 6.319 1.00 56.97 108 ILE A N 1
ATOM 908 C CA . ILE A 1 108 ? -14.452 -11.064 6.546 1.00 56.97 108 ILE A CA 1
ATOM 909 C C . ILE A 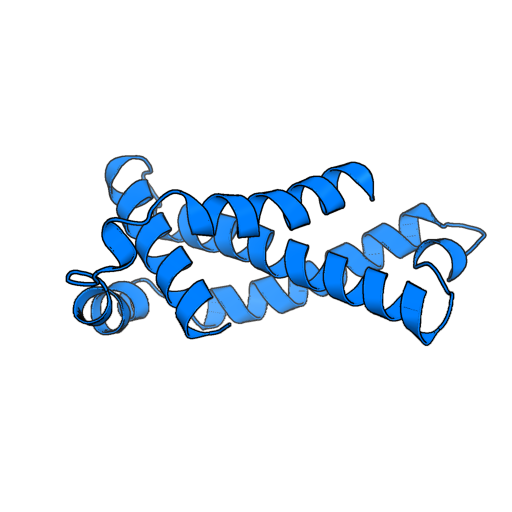1 108 ? -13.562 -11.685 5.452 1.00 56.97 108 ILE A C 1
ATOM 911 O O . ILE A 1 108 ? -12.469 -11.188 5.217 1.00 56.97 108 ILE A O 1
ATOM 915 N N . LYS A 1 109 ? -14.001 -12.722 4.732 1.00 60.38 109 LYS A N 1
ATOM 916 C CA . LYS A 1 109 ? -13.099 -13.463 3.829 1.00 60.38 109 LYS A CA 1
ATOM 917 C C . LYS A 1 109 ? -12.810 -12.764 2.489 1.00 60.38 109 LYS A C 1
ATOM 919 O O . LYS A 1 109 ? -11.722 -12.914 1.948 1.00 60.38 109 LYS A O 1
ATOM 924 N N . GLY A 1 110 ? -13.747 -11.970 1.962 1.00 59.34 110 GLY A N 1
ATOM 925 C CA . GLY A 1 110 ? -13.643 -11.440 0.592 1.00 59.34 110 GLY A CA 1
ATOM 926 C C . GLY A 1 110 ? -12.594 -10.338 0.405 1.00 59.34 110 GLY A C 1
ATOM 927 O O . GLY A 1 110 ? -11.910 -10.301 -0.613 1.00 59.34 110 GLY A O 1
ATOM 928 N N . TRP A 1 111 ? -12.423 -9.451 1.389 1.00 64.69 111 TRP A N 1
ATOM 929 C CA . TRP A 1 111 ? -11.458 -8.351 1.271 1.00 64.69 111 TRP A CA 1
ATOM 930 C C . TRP A 1 111 ? -10.006 -8.831 1.398 1.00 64.69 111 TRP A C 1
ATOM 932 O O . TRP A 1 111 ? -9.127 -8.224 0.798 1.00 64.69 111 TRP A O 1
ATOM 942 N N . MET A 1 112 ? -9.758 -9.946 2.099 1.00 64.94 112 MET A N 1
ATOM 943 C CA . MET A 1 112 ? -8.421 -10.545 2.197 1.00 64.94 112 MET A CA 1
ATOM 944 C C . MET A 1 112 ? -7.927 -11.066 0.842 1.00 64.94 112 MET A C 1
ATOM 946 O O . MET A 1 112 ? -6.760 -10.882 0.523 1.00 64.94 112 MET A O 1
ATOM 950 N N . LEU A 1 113 ? -8.810 -11.633 0.009 1.00 63.75 113 LEU A N 1
ATOM 951 C CA . LEU A 1 113 ? -8.456 -12.081 -1.347 1.00 63.75 113 LEU A CA 1
ATOM 952 C C . LEU A 1 113 ? -8.061 -10.913 -2.262 1.00 63.75 113 LEU A C 1
ATOM 954 O O . LEU A 1 113 ? -7.083 -11.009 -2.996 1.00 63.75 113 LEU A O 1
ATOM 958 N N . ILE A 1 114 ? -8.773 -9.785 -2.165 1.00 66.00 114 ILE A N 1
ATOM 959 C CA . ILE A 1 114 ? -8.465 -8.557 -2.924 1.00 66.00 114 ILE A CA 1
ATOM 960 C C . ILE A 1 114 ? -7.096 -7.987 -2.520 1.00 66.00 114 ILE A C 1
ATOM 962 O O . ILE A 1 114 ? -6.410 -7.375 -3.332 1.00 66.00 114 ILE A O 1
ATOM 966 N N . VAL A 1 115 ? -6.699 -8.195 -1.265 1.00 66.31 115 VAL A N 1
ATOM 967 C CA . VAL A 1 115 ? -5.405 -7.769 -0.724 1.00 66.31 115 VAL A CA 1
ATOM 968 C C . VAL A 1 115 ? -4.276 -8.733 -1.099 1.00 66.31 115 VAL A C 1
ATOM 970 O O . VAL A 1 115 ? -3.155 -8.290 -1.332 1.00 66.31 115 VAL A O 1
ATOM 973 N N . LEU A 1 116 ? -4.555 -10.037 -1.175 1.00 71.12 116 LEU A N 1
ATOM 974 C CA . LEU A 1 116 ? -3.527 -11.052 -1.401 1.00 71.12 116 LEU A CA 1
ATOM 975 C C . LEU A 1 116 ? -2.915 -10.958 -2.803 1.00 71.12 116 LEU A C 1
ATOM 977 O O . LEU A 1 116 ? -1.700 -11.044 -2.944 1.00 71.12 116 LEU A O 1
ATOM 981 N N . ILE A 1 117 ? -3.752 -10.752 -3.824 1.00 69.88 117 ILE A N 1
ATOM 982 C CA . ILE A 1 117 ? -3.335 -10.793 -5.234 1.00 69.88 117 ILE A CA 1
ATOM 983 C C . ILE A 1 117 ? -2.275 -9.717 -5.558 1.00 69.88 117 ILE A C 1
ATOM 985 O O . ILE A 1 117 ? -1.229 -10.073 -6.100 1.00 69.88 117 ILE A O 1
ATOM 989 N N . PRO A 1 118 ? -2.453 -8.429 -5.193 1.00 68.44 118 PRO A N 1
ATOM 990 C CA . PRO A 1 118 ? -1.440 -7.405 -5.457 1.00 68.44 118 PRO A CA 1
ATOM 991 C C . PRO A 1 118 ? -0.145 -7.608 -4.663 1.00 68.44 118 PRO A C 1
ATOM 993 O O . PRO A 1 118 ? 0.931 -7.288 -5.160 1.00 68.44 118 PRO A O 1
ATOM 996 N N . ILE A 1 119 ? -0.238 -8.130 -3.434 1.00 70.06 119 ILE A N 1
ATOM 997 C CA . ILE A 1 119 ? 0.937 -8.396 -2.591 1.00 70.06 119 ILE A CA 1
ATOM 998 C C . ILE A 1 119 ? 1.763 -9.539 -3.181 1.00 70.06 119 ILE A C 1
ATOM 1000 O O . ILE A 1 119 ? 2.980 -9.420 -3.289 1.00 70.06 119 ILE A O 1
ATOM 10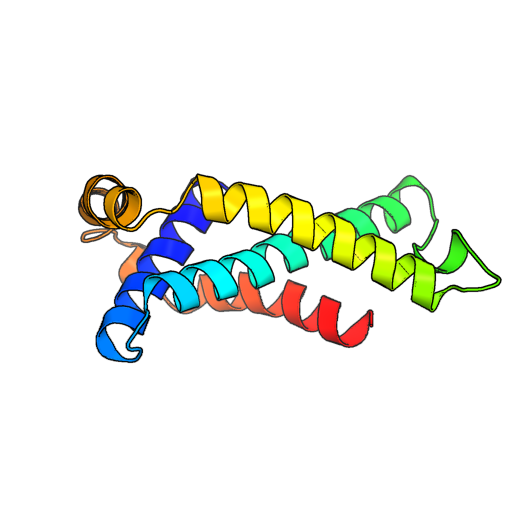04 N N . TRP A 1 120 ? 1.101 -10.622 -3.596 1.00 73.56 120 TRP A N 1
ATOM 1005 C CA . TRP A 1 120 ? 1.755 -11.732 -4.285 1.00 73.56 120 TRP A CA 1
ATOM 1006 C C . TRP A 1 120 ? 2.437 -11.247 -5.557 1.00 73.56 120 TRP A C 1
ATOM 1008 O O . TRP A 1 120 ? 3.605 -11.543 -5.768 1.00 73.56 120 TRP A O 1
ATOM 1018 N N . PHE A 1 121 ? 1.755 -10.430 -6.360 1.00 69.75 121 PHE A N 1
ATOM 1019 C CA . PHE A 1 121 ? 2.367 -9.850 -7.548 1.00 69.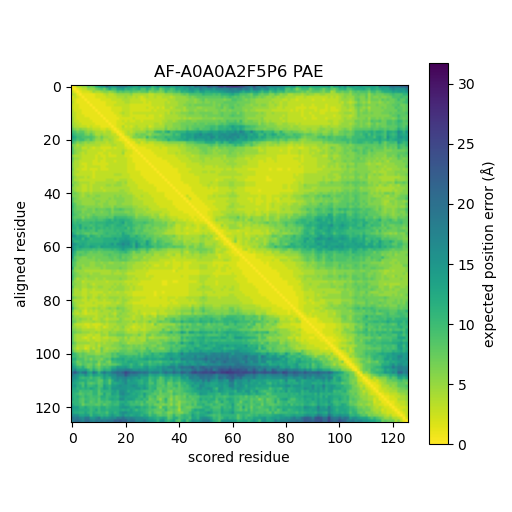75 121 PHE A CA 1
ATOM 1020 C C . PHE A 1 121 ? 3.645 -9.065 -7.227 1.00 69.75 121 PHE A C 1
ATOM 1022 O O . PHE A 1 121 ? 4.660 -9.287 -7.875 1.00 69.75 121 PHE A O 1
ATOM 1029 N N . LEU A 1 122 ? 3.639 -8.206 -6.202 1.00 68.06 122 LEU A N 1
ATOM 1030 C CA . LEU A 1 122 ? 4.842 -7.486 -5.766 1.00 68.06 122 LEU A CA 1
ATOM 1031 C C . LEU A 1 122 ? 5.988 -8.425 -5.368 1.00 68.06 122 LEU A C 1
ATOM 1033 O O . LEU A 1 122 ? 7.133 -8.147 -5.711 1.00 68.06 122 LEU A O 1
ATOM 1037 N N . ALA A 1 123 ? 5.679 -9.530 -4.684 1.00 67.75 123 ALA A N 1
ATOM 1038 C CA . ALA A 1 123 ? 6.670 -10.520 -4.269 1.00 67.75 123 ALA A CA 1
ATOM 1039 C C . ALA A 1 123 ? 7.313 -11.275 -5.447 1.00 67.75 123 ALA A C 1
ATOM 1041 O O . ALA A 1 123 ? 8.451 -11.707 -5.321 1.00 67.75 123 ALA A O 1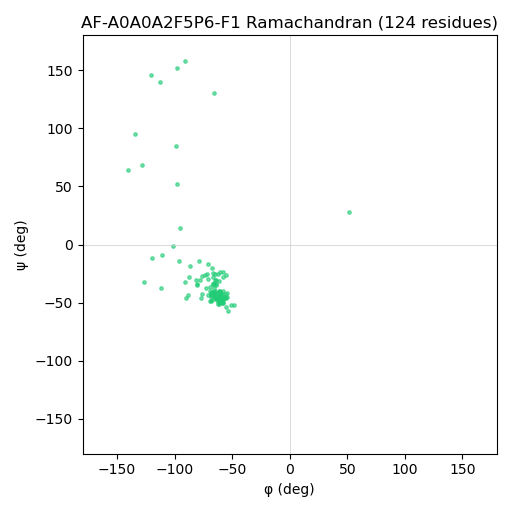
ATOM 1042 N N . PHE A 1 124 ? 6.609 -11.421 -6.577 1.00 69.12 124 PHE A N 1
ATOM 1043 C CA . PHE A 1 124 ? 7.134 -12.065 -7.792 1.00 69.12 124 PHE A CA 1
ATOM 1044 C C . PHE A 1 124 ? 7.696 -11.078 -8.833 1.00 69.12 124 PHE A C 1
ATOM 1046 O O . PHE A 1 124 ? 8.353 -11.502 -9.783 1.00 69.12 124 PHE A O 1
ATOM 1053 N N . MET A 1 125 ? 7.411 -9.774 -8.710 1.00 64.38 125 MET A N 1
ATOM 1054 C CA . MET A 1 125 ? 7.901 -8.749 -9.645 1.00 64.38 125 MET A CA 1
ATOM 1055 C C . MET A 1 125 ? 9.284 -8.190 -9.273 1.00 64.38 125 MET A C 1
ATOM 1057 O O . MET A 1 125 ? 9.999 -7.724 -10.171 1.00 64.38 125 MET A O 1
ATOM 1061 N N . ILE A 1 126 ? 9.622 -8.206 -7.979 1.00 54.50 126 ILE A N 1
ATOM 1062 C CA . ILE A 1 126 ? 10.968 -7.942 -7.438 1.00 54.50 126 ILE A CA 1
ATOM 1063 C C . ILE A 1 126 ? 11.834 -9.178 -7.684 1.00 54.50 126 ILE A C 1
ATOM 1065 O O . ILE A 1 126 ? 12.948 -8.996 -8.225 1.00 54.50 126 ILE A O 1
#

Foldseek 3Di:
DVVLLLLQLLVQLVVCVVPDPCSNVRSLVLSLLQVLLVVLVVVQVCCCPPVVDGQQNVDVVCSVVSSVVSSVVSSVVSSVVSVVQDDPCCSVVPSCVVPVPPPCVVVPPPVVVSRPVSNVVVVVVD

Solvent-accessible surface area (backbone atoms only — not comparable to full-atom values): 6988 Å² total; per-residue (Å²): 107,70,74,57,53,54,49,50,40,48,52,38,27,62,57,27,61,81,74,42,100,52,18,64,59,55,20,50,52,53,47,36,53,49,54,26,23,43,50,52,49,53,50,52,50,46,35,39,73,78,67,70,41,54,63,42,65,77,34,74,93,44,30,67,57,40,42,49,52,52,50,51,52,47,40,52,55,38,42,56,55,48,63,74,61,66,42,72,66,46,42,61,73,59,39,41,82,67,48,75,84,35,80,63,74,78,57,64,70,64,63,54,55,69,46,46,55,31,49,53,48,51,70,74,71,109

Mean predicted aligned error: 6.94 Å

Sequence (126 aa):
MKRLIDYIVYRLYNIYRHKDPAPLASATAFTIIVVSSFYVFGGALILRIFFNVSVREINPDAPRLSVLIYVFFVFAIVYWRIKKKYTEMYIIKSLTPRFEKSKYNKKIKGWMLIVLIPIWFLAFMI

pLDDT: mean 81.75, std 9.24, range [54.5, 93.62]

Radius of gyration: 16.63 Å; Cα contacts (8 Å, |Δi|>4): 94; chains: 1; bounding box: 44×26×46 Å